Protein AF-A0A166ZTL9-F1 (afdb_monomer_lite)

Secondary structure (DSSP, 8-state):
-EEEEEEEEPP--TT--PEEEEEEEEEPPPTT-TT-S--EEEEE---TTT--HHHHHHHHHHHHHHHH-TTEEEEEEPPTTSTT-BSPEE-STT--S---GGGGS-PPPSS-SSHHHHHHHHHHHHHHH-EEPPPP-PPP---

InterPro domains:
  IPR029058 Alpha/Beta hydrolase fold [G3DSA:3.40.50.1820] (29-116)
  IPR029058 Alpha/Beta hydrolase fold [SSF53474] (35-119)

pLDDT: mean 75.17, std 20.0, range [30.03, 98.38]

Organism: Colletotrichum incanum (NCBI:txid1573173)

Foldseek 3Di:
DDKDWDWDADDDDPDDRDIKIKMKDKDAQDPDWPVDAADEEDEDDPDDQQDFQNVCCVPCVVVVCVVPPSSYIYMGIRPDLHDPMPQHWDLPVQPPDPPPPVVVDDDDDDDDDPPVVVVVVVVVSSVVRTDGDHDDPDDDDDD

Radius of gyration: 20.02 Å; chains: 1; bounding box: 48×39×52 Å

Sequence (143 aa):
MTLALLGVGAARAQNYLGRAAVPLIKLPAASSSPNGPYRGMILVNPGGPGASGIELARNNGTTVQAVAGSNYDIVGFDPRGVGLSEPRPNCSSGILLPRNEALSQRDAPRFVDKYYQQFIDSARSSASVAKFRPAPILKLGHI

Structure (mmCIF, N/CA/C/O backbone):
data_AF-A0A166ZTL9-F1
#
_entry.id   AF-A0A166ZTL9-F1
#
loop_
_atom_site.group_PDB
_atom_site.id
_atom_site.type_symbol
_atom_site.label_atom_id
_atom_site.label_alt_id
_atom_site.label_comp_id
_atom_site.label_asym_id
_atom_site.label_entity_id
_atom_site.label_seq_id
_atom_site.pdbx_PDB_ins_code
_atom_site.Cartn_x
_atom_site.Cartn_y
_atom_site.Cartn_z
_atom_site.occupancy
_atom_site.B_iso_or_equiv
_atom_site.auth_seq_id
_atom_site.auth_comp_id
_atom_site.auth_asym_id
_atom_site.auth_atom_id
_atom_site.pdbx_PDB_model_num
ATOM 1 N N . MET A 1 1 ? -6.114 -10.111 9.982 1.00 71.94 1 MET A N 1
ATOM 2 C CA . MET A 1 1 ? -5.926 -9.473 8.659 1.00 71.94 1 MET A CA 1
ATOM 3 C C . MET A 1 1 ? -6.727 -10.247 7.626 1.00 71.94 1 MET A C 1
ATOM 5 O O . MET A 1 1 ? -6.813 -11.458 7.765 1.00 71.94 1 MET A O 1
ATOM 9 N N . THR A 1 2 ? -7.267 -9.586 6.603 1.00 80.00 2 THR A N 1
ATOM 10 C CA . THR A 1 2 ? -7.980 -10.248 5.489 1.00 80.00 2 THR A CA 1
ATOM 11 C C . THR A 1 2 ? -7.413 -9.765 4.159 1.00 80.00 2 THR A C 1
ATOM 13 O O . THR A 1 2 ? -7.206 -8.564 4.014 1.00 80.00 2 THR A O 1
ATOM 16 N N . LEU A 1 3 ? -7.162 -10.670 3.209 1.00 73.69 3 LEU A N 1
ATOM 17 C CA . LEU A 1 3 ? -6.640 -10.380 1.866 1.00 73.69 3 LEU A CA 1
ATOM 18 C C . LEU A 1 3 ? -7.741 -10.596 0.814 1.00 73.69 3 LEU A C 1
ATOM 20 O O . LEU A 1 3 ? -8.492 -11.565 0.899 1.00 73.69 3 LEU A O 1
ATOM 24 N N . ALA A 1 4 ? -7.823 -9.720 -0.184 1.00 74.94 4 ALA A N 1
ATOM 25 C CA . ALA A 1 4 ? -8.738 -9.831 -1.319 1.00 74.94 4 ALA A CA 1
ATOM 26 C C . ALA A 1 4 ? -8.069 -9.348 -2.618 1.00 74.94 4 ALA A C 1
ATOM 28 O O . ALA A 1 4 ? -7.082 -8.617 -2.572 1.00 74.94 4 ALA A O 1
ATOM 29 N N . LEU A 1 5 ? -8.607 -9.735 -3.779 1.00 73.19 5 LEU A N 1
ATOM 30 C CA . LEU A 1 5 ? -8.179 -9.235 -5.092 1.00 73.19 5 LEU A CA 1
ATOM 31 C C . LEU A 1 5 ? -9.284 -8.409 -5.749 1.00 73.19 5 LEU A C 1
ATOM 33 O O . LEU A 1 5 ? -10.435 -8.837 -5.814 1.00 73.19 5 LEU A O 1
ATOM 37 N N . LEU A 1 6 ? -8.907 -7.254 -6.294 1.00 72.50 6 LEU A N 1
ATOM 38 C CA . LEU A 1 6 ? -9.772 -6.381 -7.073 1.00 72.50 6 LEU A CA 1
ATOM 39 C C . LEU A 1 6 ? -9.366 -6.417 -8.550 1.00 72.50 6 LEU A C 1
ATOM 41 O O . LEU A 1 6 ? -8.251 -6.047 -8.915 1.00 72.50 6 LEU A O 1
ATOM 45 N N . GLY A 1 7 ? -10.284 -6.847 -9.415 1.00 69.00 7 GLY A N 1
ATOM 46 C CA . GLY A 1 7 ? -10.097 -6.767 -10.861 1.00 69.00 7 GLY A CA 1
ATOM 47 C C . GLY A 1 7 ? -10.316 -5.341 -11.362 1.00 69.00 7 GLY A C 1
ATOM 48 O O . GLY A 1 7 ? -11.406 -4.795 -11.207 1.00 69.00 7 GLY A O 1
ATOM 49 N N . VAL A 1 8 ? -9.305 -4.752 -11.997 1.00 72.19 8 VAL A N 1
ATOM 50 C CA . VAL A 1 8 ? -9.357 -3.401 -12.574 1.00 72.19 8 VAL A CA 1
ATOM 51 C C . VAL A 1 8 ? -9.042 -3.483 -14.068 1.00 72.19 8 VAL A C 1
ATOM 53 O O . VAL A 1 8 ? -8.116 -4.180 -14.482 1.00 72.19 8 VAL A O 1
ATOM 56 N N . GLY A 1 9 ? -9.806 -2.784 -14.910 1.00 60.66 9 GLY A N 1
ATOM 57 C CA . GLY A 1 9 ? -9.494 -2.694 -16.339 1.00 60.66 9 GLY A CA 1
ATOM 58 C C . GLY A 1 9 ? -8.196 -1.914 -16.578 1.00 60.66 9 GLY A C 1
ATOM 59 O O . GLY A 1 9 ? -8.037 -0.816 -16.042 1.00 60.66 9 GLY A O 1
ATOM 60 N N . ALA A 1 10 ? -7.273 -2.447 -17.383 1.00 57.75 10 ALA A N 1
ATOM 61 C CA . ALA A 1 10 ? -6.189 -1.646 -17.952 1.00 57.75 10 ALA A CA 1
ATOM 62 C C . ALA A 1 10 ? -6.739 -0.894 -19.182 1.00 57.75 10 ALA A C 1
ATOM 64 O O . ALA A 1 10 ? -7.485 -1.461 -19.974 1.00 57.75 10 ALA A O 1
ATOM 65 N N . ALA A 1 11 ? -6.467 0.404 -19.318 1.00 56.09 11 ALA A N 1
ATOM 66 C CA . ALA A 1 11 ? -7.178 1.257 -20.274 1.00 56.09 11 ALA A CA 1
ATOM 67 C C . ALA A 1 11 ? -6.828 1.028 -21.769 1.00 56.09 11 ALA A C 1
ATOM 69 O O . ALA A 1 11 ? -5.812 0.447 -22.138 1.00 56.09 11 ALA A O 1
ATOM 70 N N . ARG A 1 12 ? -7.738 1.563 -22.595 1.00 42.81 12 ARG A N 1
ATOM 71 C CA . ARG A 1 12 ? -8.063 1.431 -24.031 1.00 42.81 12 ARG A CA 1
ATOM 72 C C . ARG A 1 12 ? -6.942 1.763 -25.040 1.00 42.81 12 ARG A C 1
ATOM 74 O O . ARG A 1 12 ? -7.082 2.700 -25.817 1.00 42.81 12 ARG A O 1
ATOM 81 N N . ALA A 1 13 ? -5.866 0.983 -25.090 1.00 42.66 13 ALA A N 1
ATOM 82 C CA . ALA A 1 13 ? -5.010 0.911 -26.279 1.00 42.66 13 ALA A CA 1
ATOM 83 C C . ALA A 1 13 ? -5.442 -0.297 -27.122 1.00 42.66 13 ALA A C 1
ATOM 85 O O . ALA A 1 13 ? -5.573 -1.410 -26.615 1.00 42.66 13 ALA A O 1
ATOM 86 N N . GLN A 1 14 ? -5.760 -0.038 -28.388 1.00 41.31 14 GLN A N 1
ATOM 87 C CA . GLN A 1 14 ? -6.365 -0.974 -29.333 1.00 41.31 14 GLN A CA 1
ATOM 88 C C . GLN A 1 14 ? -5.636 -2.337 -29.310 1.00 41.31 14 GLN A C 1
ATOM 90 O O . GLN A 1 14 ? -4.450 -2.414 -29.612 1.00 41.31 14 GLN A O 1
ATOM 95 N N . ASN A 1 15 ? -6.376 -3.397 -28.955 1.00 39.16 15 ASN A N 1
ATOM 96 C CA . ASN A 1 15 ? -6.028 -4.827 -29.070 1.00 39.16 15 ASN A CA 1
ATOM 97 C C . ASN A 1 15 ? -5.347 -5.565 -27.895 1.00 39.16 15 ASN A C 1
ATOM 99 O O . ASN A 1 15 ? -4.895 -6.689 -28.092 1.00 39.16 15 ASN A O 1
ATOM 103 N N . TYR A 1 16 ? -5.395 -5.060 -26.655 1.00 44.97 16 TYR A N 1
ATOM 104 C CA . TYR A 1 16 ? -5.114 -5.892 -25.468 1.00 44.97 16 TYR A CA 1
ATOM 105 C C . TYR A 1 16 ? -6.240 -5.778 -24.429 1.00 44.97 16 TYR A C 1
ATOM 107 O O . TYR A 1 16 ? -6.338 -4.786 -23.713 1.00 44.97 16 TYR A O 1
ATOM 115 N N . LEU A 1 17 ? -7.088 -6.807 -24.312 1.00 49.59 17 LEU A N 1
ATOM 116 C CA . LEU A 1 17 ? -8.100 -6.959 -23.249 1.00 49.59 17 LEU A CA 1
ATOM 117 C C . LEU A 1 17 ? -7.441 -7.276 -21.886 1.00 49.59 17 LEU A C 1
ATOM 119 O O . LEU A 1 17 ? -7.764 -8.270 -21.235 1.00 49.59 17 LEU A O 1
ATOM 123 N N . GLY A 1 18 ? -6.466 -6.472 -21.460 1.00 62.81 18 GLY A N 1
ATOM 124 C CA . GLY A 1 18 ? -5.721 -6.698 -20.225 1.00 62.81 18 GLY A CA 1
ATOM 125 C C . GLY A 1 18 ? -6.537 -6.303 -18.995 1.00 62.81 18 GLY A C 1
ATOM 126 O O . GLY A 1 18 ? -6.852 -5.130 -18.798 1.00 62.81 18 GLY A O 1
ATOM 127 N N . ARG A 1 19 ? -6.863 -7.266 -18.130 1.00 71.19 19 ARG A N 1
ATOM 128 C CA . ARG A 1 19 ? -7.275 -6.979 -16.748 1.00 71.19 19 ARG A CA 1
ATOM 129 C C . ARG A 1 19 ? -6.034 -6.963 -15.864 1.00 71.19 19 ARG A C 1
ATOM 131 O O . ARG A 1 19 ? -5.160 -7.811 -16.023 1.00 71.19 19 ARG A O 1
ATOM 138 N N . ALA A 1 20 ? -5.976 -6.015 -14.938 1.00 81.00 20 ALA A N 1
ATOM 139 C CA . ALA A 1 20 ? -5.033 -6.045 -13.833 1.00 81.00 20 ALA A CA 1
ATOM 140 C C . ALA A 1 20 ? -5.747 -6.575 -12.584 1.00 81.00 20 ALA A C 1
ATOM 142 O O . ALA A 1 20 ? -6.884 -6.188 -12.307 1.00 81.00 20 ALA A O 1
ATOM 143 N N . ALA A 1 21 ? -5.086 -7.447 -11.835 1.00 85.12 21 ALA A N 1
ATOM 144 C CA . ALA A 1 21 ? -5.527 -7.881 -10.521 1.00 85.12 21 ALA A CA 1
ATOM 145 C C . ALA A 1 21 ? -4.728 -7.107 -9.469 1.00 85.12 21 ALA A C 1
ATOM 147 O O . ALA A 1 21 ? -3.502 -7.199 -9.429 1.00 85.12 21 ALA A O 1
ATOM 148 N N . VAL A 1 22 ? -5.429 -6.320 -8.654 1.00 91.12 22 VAL A N 1
ATOM 149 C CA . VAL A 1 22 ? -4.862 -5.468 -7.605 1.00 91.12 22 VAL A CA 1
ATOM 150 C C . VAL A 1 22 ? -5.250 -6.049 -6.248 1.00 91.12 22 VAL A C 1
ATOM 152 O O . VAL A 1 22 ? -6.428 -5.998 -5.890 1.00 91.12 22 VAL A O 1
ATOM 155 N N . PRO A 1 23 ? -4.314 -6.636 -5.490 1.00 91.00 23 PRO A N 1
ATOM 156 C CA . PRO A 1 23 ? -4.613 -7.211 -4.197 1.00 91.00 23 PRO A CA 1
ATOM 157 C C . PRO A 1 23 ? -4.629 -6.131 -3.115 1.00 91.00 23 PRO A C 1
ATOM 159 O O . PRO A 1 23 ? -3.886 -5.147 -3.166 1.00 91.00 23 PRO A O 1
ATOM 162 N N . LEU A 1 24 ? -5.488 -6.340 -2.126 1.00 95.00 24 LEU A N 1
ATOM 163 C CA . LEU A 1 24 ? -5.695 -5.464 -0.984 1.00 95.00 24 LEU A CA 1
ATOM 164 C C . LEU A 1 24 ? -5.781 -6.274 0.305 1.00 95.00 24 LEU A C 1
ATOM 166 O O . LEU A 1 24 ? -6.427 -7.319 0.348 1.00 95.00 24 LEU A O 1
ATOM 170 N N . ILE A 1 25 ? -5.142 -5.779 1.358 1.00 96.38 25 ILE A N 1
ATOM 171 C CA . ILE A 1 25 ? -5.178 -6.343 2.703 1.00 96.38 25 ILE A CA 1
ATOM 172 C C . ILE A 1 25 ? -5.854 -5.360 3.655 1.00 96.38 25 ILE A C 1
ATOM 174 O O . ILE A 1 25 ? -5.668 -4.149 3.544 1.00 96.38 25 ILE A O 1
ATOM 178 N N . LYS A 1 26 ? -6.614 -5.884 4.615 1.00 97.19 26 LYS A N 1
ATOM 179 C CA . LYS A 1 26 ? -7.310 -5.112 5.643 1.00 97.19 26 LYS A CA 1
ATOM 180 C C . LYS A 1 26 ? -6.892 -5.551 7.042 1.00 97.19 26 LYS A C 1
ATOM 182 O O . LYS A 1 26 ? -7.032 -6.729 7.397 1.00 97.19 26 LYS A O 1
ATOM 187 N N . LEU A 1 27 ? -6.440 -4.597 7.848 1.00 97.31 27 LEU A N 1
ATOM 188 C CA . LEU A 1 27 ? -6.468 -4.683 9.305 1.00 97.31 27 LEU A CA 1
ATOM 189 C C . LEU A 1 27 ? -7.817 -4.114 9.769 1.00 97.31 27 LEU A C 1
ATOM 191 O O . LEU A 1 27 ? -8.076 -2.935 9.519 1.00 97.31 27 LEU A O 1
ATOM 195 N N . PRO A 1 28 ? -8.701 -4.928 10.372 1.00 97.69 28 PRO A N 1
ATOM 196 C CA . PRO A 1 28 ? -10.010 -4.447 10.770 1.00 97.69 28 PRO A CA 1
ATOM 197 C C . PRO A 1 28 ? -9.940 -3.423 11.909 1.00 97.69 28 PRO A C 1
ATOM 199 O O . PRO A 1 28 ? -9.052 -3.490 12.763 1.00 97.69 28 PRO A O 1
ATOM 202 N N . ALA A 1 29 ? -10.915 -2.517 11.949 1.00 97.31 29 ALA A N 1
ATOM 203 C CA . ALA A 1 29 ? -11.206 -1.732 13.142 1.00 97.31 29 ALA A CA 1
ATOM 204 C C . ALA A 1 29 ? -11.458 -2.648 14.355 1.00 97.31 29 ALA A C 1
ATOM 206 O O . ALA A 1 29 ? -12.016 -3.741 14.224 1.00 97.31 29 ALA A O 1
ATOM 207 N N . ALA A 1 30 ? -11.075 -2.189 15.543 1.00 94.69 30 ALA A N 1
ATOM 208 C CA . ALA A 1 30 ? -11.354 -2.885 16.789 1.00 94.69 30 ALA A CA 1
ATOM 209 C C . ALA A 1 30 ? -12.854 -2.818 17.115 1.00 94.69 30 ALA A C 1
ATOM 211 O O . ALA A 1 30 ? -13.436 -1.734 17.169 1.00 94.69 30 ALA A O 1
ATOM 212 N N . SER A 1 31 ? -13.466 -3.971 17.402 1.00 88.06 31 SER A N 1
ATOM 213 C CA . SER A 1 31 ? -14.894 -4.075 17.748 1.00 88.06 31 SER A CA 1
ATOM 214 C C . SER A 1 31 ? -15.283 -3.271 18.997 1.00 88.06 31 SER A C 1
ATOM 216 O O . SER A 1 31 ? -16.434 -2.877 19.139 1.00 88.06 31 SER A O 1
ATOM 218 N N . SER A 1 32 ? -14.325 -3.010 19.889 1.00 90.19 32 SER A N 1
ATOM 219 C CA . SER A 1 32 ? -14.484 -2.221 21.115 1.00 90.19 32 SER A CA 1
ATOM 220 C C . SER A 1 32 ? -13.455 -1.086 21.169 1.00 90.19 32 SER A C 1
ATOM 222 O O . SER A 1 32 ? -12.627 -1.016 22.078 1.00 90.19 32 SER A O 1
ATOM 224 N N . SER A 1 33 ? -13.439 -0.234 20.143 1.00 91.69 33 SER A N 1
ATOM 225 C CA . SER A 1 33 ? -12.484 0.872 20.056 1.00 91.69 33 SER A CA 1
ATOM 226 C C . SER A 1 33 ? -12.760 1.964 21.107 1.00 91.69 33 SER A C 1
ATOM 228 O O . SER A 1 33 ? -13.885 2.466 21.180 1.00 91.69 33 SER A O 1
ATOM 230 N N . PRO A 1 34 ? -11.743 2.436 21.857 1.00 93.50 34 PRO A N 1
ATOM 231 C CA . PRO A 1 34 ? -11.876 3.613 22.721 1.00 93.50 34 PRO A CA 1
ATOM 232 C C . PRO A 1 34 ? -12.071 4.916 21.927 1.00 93.50 34 PRO A C 1
ATOM 234 O O . PRO A 1 34 ? -12.418 5.944 22.500 1.00 93.50 34 PRO A O 1
ATOM 237 N N . ASN A 1 35 ? -11.860 4.892 20.607 1.00 95.00 35 ASN A N 1
ATOM 238 C CA . ASN A 1 35 ? -12.034 6.045 19.726 1.00 95.00 35 ASN A CA 1
ATOM 239 C C . ASN A 1 35 ? -13.490 6.220 19.243 1.00 95.00 35 ASN A C 1
ATOM 241 O O . ASN A 1 35 ? -13.753 7.105 18.424 1.00 95.00 35 ASN A O 1
ATOM 245 N N . GLY A 1 36 ? -14.425 5.396 19.733 1.00 95.12 36 GLY A N 1
ATOM 246 C CA . GLY A 1 36 ? -15.848 5.443 19.396 1.00 95.12 36 GLY A CA 1
ATOM 247 C C . GLY A 1 36 ? -16.268 4.398 18.351 1.00 95.12 36 GLY A C 1
ATOM 248 O O . GLY A 1 36 ? -15.522 3.454 18.085 1.00 95.12 36 GLY A O 1
ATOM 249 N N . PRO A 1 37 ? -17.464 4.542 17.749 1.00 96.75 37 PRO A N 1
ATOM 250 C CA . PRO A 1 37 ? -17.974 3.594 16.759 1.00 96.75 37 PRO A CA 1
ATOM 251 C C . PRO A 1 37 ? -17.105 3.575 15.497 1.00 96.75 37 PRO A C 1
ATOM 253 O O . PRO A 1 37 ? -16.298 4.479 15.285 1.00 96.75 37 PRO A O 1
ATOM 256 N N . TYR A 1 38 ? -17.293 2.559 14.650 1.00 97.38 38 TYR A N 1
ATOM 257 C CA . TYR A 1 38 ? -16.608 2.431 13.360 1.00 97.38 38 TYR A CA 1
ATOM 258 C C . TYR A 1 38 ? -16.759 3.691 12.496 1.00 97.38 38 TYR A C 1
ATOM 260 O O . TYR A 1 38 ? -17.864 4.212 12.341 1.00 97.38 38 TYR A O 1
ATOM 268 N N . ARG A 1 39 ? -15.649 4.159 11.910 1.00 96.69 39 ARG A N 1
ATOM 269 C CA . ARG A 1 39 ? -15.591 5.413 11.133 1.00 96.69 39 ARG A CA 1
ATOM 270 C C . ARG A 1 39 ? -15.236 5.236 9.660 1.00 96.69 39 ARG A C 1
ATOM 272 O O . ARG A 1 39 ? -15.135 6.229 8.944 1.00 96.69 39 ARG A O 1
ATOM 279 N N . GLY A 1 40 ? -15.075 4.001 9.193 1.00 96.56 40 GLY A N 1
ATOM 280 C CA . GLY A 1 40 ? -14.756 3.705 7.797 1.00 96.56 40 GLY A CA 1
ATOM 281 C C . GLY A 1 40 ? -13.340 3.172 7.602 1.00 96.56 40 GLY A C 1
ATOM 282 O O . GLY A 1 40 ? -12.719 2.633 8.519 1.00 96.56 40 GLY A O 1
ATOM 283 N N . MET A 1 41 ? -12.839 3.317 6.378 1.00 97.94 41 MET A N 1
ATOM 284 C CA . MET A 1 41 ? -11.546 2.787 5.951 1.00 97.94 41 MET A CA 1
ATOM 285 C C . MET A 1 41 ? -10.545 3.897 5.639 1.00 97.94 41 MET A C 1
ATOM 287 O O . MET A 1 41 ? -10.895 4.915 5.044 1.00 97.94 41 MET A O 1
ATOM 291 N N . ILE A 1 42 ? -9.286 3.658 5.990 1.00 97.56 42 ILE A N 1
ATOM 292 C CA . ILE A 1 42 ? -8.140 4.474 5.599 1.00 97.56 42 ILE A CA 1
ATOM 293 C C . ILE A 1 42 ? -7.304 3.653 4.626 1.00 97.56 42 ILE A C 1
ATOM 295 O O . ILE A 1 42 ? -6.769 2.600 4.976 1.00 97.56 42 ILE A O 1
ATOM 299 N N . LEU A 1 43 ? -7.200 4.151 3.396 1.00 96.81 43 LEU A N 1
ATOM 300 C CA . LEU A 1 43 ? -6.357 3.565 2.365 1.00 96.81 43 LEU A CA 1
ATOM 301 C C . LEU A 1 43 ? -4.928 4.095 2.515 1.00 96.81 43 LEU A C 1
ATOM 303 O O . LEU A 1 43 ? -4.711 5.306 2.463 1.00 96.81 43 LEU A O 1
ATOM 307 N N . VAL A 1 44 ? -3.958 3.198 2.680 1.00 95.50 44 VAL A N 1
ATOM 308 C CA . VAL A 1 44 ? -2.543 3.552 2.839 1.00 95.50 44 VAL A CA 1
ATOM 309 C C . VAL A 1 44 ? -1.725 3.161 1.614 1.00 95.50 44 VAL A C 1
ATOM 311 O O . VAL A 1 44 ? -1.940 2.116 0.999 1.00 95.50 44 VAL A O 1
ATOM 314 N N . ASN A 1 45 ? -0.756 4.010 1.275 1.00 94.69 45 ASN A N 1
ATOM 315 C CA . ASN A 1 45 ? 0.218 3.775 0.218 1.00 94.69 45 ASN A CA 1
ATOM 316 C C . ASN A 1 45 ? 1.606 4.228 0.718 1.00 94.69 45 ASN A C 1
ATOM 318 O O . ASN A 1 45 ? 1.745 5.405 1.050 1.00 94.69 45 ASN A O 1
ATOM 322 N N . PRO A 1 46 ? 2.622 3.346 0.780 1.00 90.06 46 PRO A N 1
ATOM 323 C CA . PRO A 1 46 ? 3.941 3.644 1.366 1.00 90.06 46 PRO A CA 1
ATOM 324 C C . PRO A 1 46 ? 4.766 4.691 0.612 1.00 90.06 46 PRO A C 1
ATOM 326 O O . PRO A 1 46 ? 5.792 5.134 1.120 1.00 90.06 46 PRO A O 1
ATOM 329 N N . GLY A 1 47 ? 4.344 5.085 -0.593 1.00 86.62 47 GLY A N 1
ATOM 330 C CA . GLY A 1 47 ? 5.114 5.969 -1.466 1.00 86.62 47 GLY A CA 1
ATOM 331 C C . GLY A 1 47 ? 6.066 5.189 -2.378 1.00 86.62 47 GLY A C 1
ATOM 332 O O . GLY A 1 47 ? 5.738 4.095 -2.839 1.00 86.62 47 GLY A O 1
ATOM 333 N N . GLY A 1 48 ? 7.226 5.770 -2.696 1.00 87.00 48 GLY A N 1
ATOM 334 C CA . GLY A 1 48 ? 8.109 5.259 -3.748 1.00 87.00 48 GLY A CA 1
ATOM 335 C C . GLY A 1 48 ? 7.689 5.748 -5.136 1.00 87.00 48 GLY A C 1
ATOM 336 O O . GLY A 1 48 ? 7.239 6.881 -5.287 1.00 87.00 48 GLY A O 1
ATOM 337 N N . PRO A 1 49 ? 7.915 4.952 -6.181 1.00 84.38 49 PRO A N 1
ATOM 338 C CA . PRO A 1 49 ? 6.966 3.897 -6.553 1.00 84.38 49 PRO A CA 1
ATOM 339 C C . PRO A 1 49 ? 7.578 2.490 -6.461 1.00 84.38 49 PRO A C 1
ATOM 341 O O . PRO A 1 49 ? 8.793 2.334 -6.419 1.00 84.38 49 PRO A O 1
ATOM 344 N N . GLY A 1 50 ? 6.737 1.452 -6.447 1.00 86.62 50 GLY A N 1
ATOM 345 C CA . GLY A 1 50 ? 7.189 0.052 -6.399 1.00 86.62 50 GLY A CA 1
ATOM 346 C C . GLY A 1 50 ? 7.214 -0.587 -5.007 1.00 86.62 50 GLY A C 1
ATOM 347 O O . GLY A 1 50 ? 7.504 -1.776 -4.900 1.00 86.62 50 GLY A O 1
ATOM 348 N N . ALA A 1 51 ? 6.871 0.162 -3.957 1.00 93.00 51 ALA A N 1
ATOM 349 C CA . ALA A 1 51 ? 6.699 -0.375 -2.610 1.00 93.00 51 ALA A CA 1
ATOM 350 C C . ALA A 1 51 ? 5.310 -1.017 -2.428 1.00 93.00 51 ALA A C 1
ATOM 352 O O . ALA A 1 51 ? 4.307 -0.511 -2.936 1.00 93.00 51 ALA A O 1
ATOM 353 N N . SER A 1 52 ? 5.254 -2.136 -1.701 1.00 95.06 52 SER A N 1
ATOM 354 C CA . SER A 1 52 ? 4.019 -2.888 -1.448 1.00 95.06 52 SER A CA 1
ATOM 355 C C . SER A 1 52 ? 3.170 -2.219 -0.366 1.00 95.06 52 SER A C 1
ATOM 357 O O . SER A 1 52 ? 3.598 -2.080 0.782 1.00 95.06 52 SER A O 1
ATOM 359 N N . GLY A 1 53 ? 1.936 -1.838 -0.706 1.00 95.75 53 GLY A N 1
ATOM 360 C CA . GLY A 1 53 ? 0.979 -1.359 0.291 1.00 95.75 53 GLY A CA 1
ATOM 361 C C . GLY A 1 53 ? 0.419 -2.490 1.150 1.00 95.75 53 GLY A C 1
ATOM 362 O O . GLY A 1 53 ? 0.060 -2.241 2.301 1.00 95.75 53 GLY A O 1
ATOM 363 N N . ILE A 1 54 ? 0.414 -3.733 0.65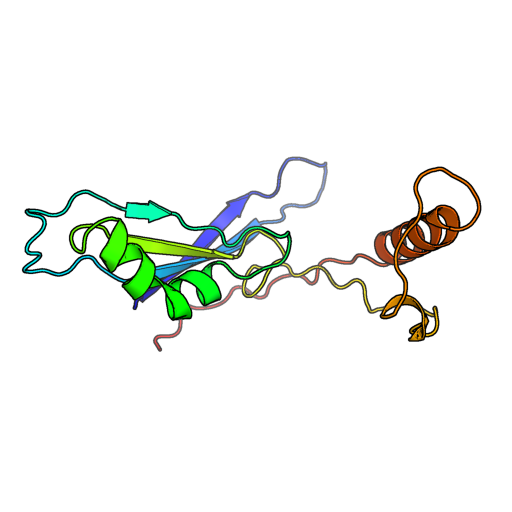1 1.00 95.94 54 ILE A N 1
ATOM 364 C CA . ILE A 1 54 ? 0.113 -4.908 1.480 1.00 95.94 54 ILE A CA 1
ATOM 365 C C . ILE A 1 54 ? 1.129 -5.039 2.611 1.00 95.94 54 ILE A C 1
ATOM 367 O O . ILE A 1 54 ? 0.743 -5.217 3.767 1.00 95.94 54 ILE A O 1
ATOM 371 N N . GLU A 1 55 ? 2.417 -4.922 2.296 1.00 96.00 55 GLU A N 1
ATOM 372 C CA . GLU A 1 55 ? 3.476 -5.021 3.294 1.00 96.00 55 GLU A CA 1
ATOM 373 C C . GLU A 1 55 ? 3.428 -3.864 4.298 1.00 96.00 55 GLU A C 1
ATOM 375 O O . GLU A 1 55 ? 3.537 -4.108 5.501 1.00 96.00 55 GLU A O 1
ATOM 380 N N . LEU A 1 56 ? 3.147 -2.636 3.839 1.00 96.19 56 LEU A N 1
ATOM 381 C CA . LEU A 1 56 ? 2.924 -1.496 4.734 1.00 96.19 56 LEU A CA 1
ATOM 382 C C . LEU A 1 56 ? 1.781 -1.767 5.720 1.00 96.19 56 LEU A C 1
ATOM 384 O O . LEU A 1 56 ? 1.954 -1.616 6.927 1.00 96.19 56 LEU A O 1
ATOM 388 N N . ALA A 1 57 ? 0.605 -2.167 5.232 1.00 95.94 57 ALA A N 1
ATOM 389 C CA . ALA A 1 57 ? -0.535 -2.419 6.110 1.00 95.94 57 ALA A CA 1
ATOM 390 C C . ALA A 1 57 ? -0.288 -3.613 7.044 1.00 95.94 57 ALA A C 1
ATOM 392 O O . ALA A 1 57 ? -0.733 -3.589 8.192 1.00 95.94 57 ALA A O 1
ATOM 393 N N . ARG A 1 58 ? 0.458 -4.631 6.591 1.00 96.00 58 ARG A N 1
ATOM 394 C CA . ARG A 1 58 ? 0.829 -5.780 7.424 1.00 96.00 58 ARG A CA 1
ATOM 395 C C . ARG A 1 58 ? 1.765 -5.389 8.565 1.00 96.00 58 ARG A C 1
ATOM 397 O O . ARG A 1 58 ? 1.527 -5.793 9.699 1.00 96.00 58 ARG A O 1
ATOM 404 N N . ASN A 1 59 ? 2.808 -4.625 8.260 1.00 96.31 59 ASN A N 1
ATOM 405 C CA . ASN A 1 59 ? 3.891 -4.349 9.200 1.00 96.31 59 ASN A CA 1
ATOM 406 C C . ASN A 1 59 ? 3.616 -3.106 10.066 1.00 96.31 59 ASN A C 1
ATOM 408 O O . ASN A 1 59 ? 4.071 -3.043 11.204 1.00 96.31 59 ASN A O 1
ATOM 412 N N . ASN A 1 60 ? 2.862 -2.128 9.553 1.00 97.06 60 ASN A N 1
ATOM 413 C CA . ASN A 1 60 ? 2.642 -0.832 10.205 1.00 97.06 60 ASN A CA 1
ATOM 414 C C . ASN A 1 60 ? 1.163 -0.503 10.452 1.00 97.06 60 ASN A C 1
ATOM 416 O O . ASN A 1 60 ? 0.869 0.560 10.995 1.00 97.06 60 ASN A O 1
ATOM 420 N N . GLY A 1 61 ? 0.219 -1.381 10.094 1.00 96.56 61 GLY A N 1
ATOM 421 C CA . GLY A 1 61 ? -1.214 -1.106 10.240 1.00 96.56 61 GLY A CA 1
ATOM 422 C C . GLY A 1 61 ? -1.630 -0.748 11.671 1.00 96.56 61 GLY A C 1
ATOM 423 O O . GLY A 1 61 ? -2.416 0.176 11.865 1.00 96.56 61 GLY A O 1
ATOM 424 N N . THR A 1 62 ? -1.057 -1.409 12.680 1.00 96.75 62 THR A N 1
ATOM 425 C CA . THR A 1 62 ? -1.322 -1.104 14.097 1.00 96.75 62 THR A CA 1
ATOM 426 C C . THR A 1 62 ? -0.754 0.253 14.510 1.00 96.75 62 THR A C 1
ATOM 428 O O . THR A 1 62 ? -1.414 0.996 15.231 1.00 96.75 62 THR A O 1
ATOM 431 N N . THR A 1 63 ? 0.425 0.630 14.004 1.00 97.25 63 THR A N 1
ATOM 432 C CA . THR A 1 63 ? 0.994 1.975 14.189 1.00 97.25 63 THR A CA 1
ATOM 433 C C . THR A 1 63 ? 0.105 3.042 13.554 1.00 97.25 63 THR A C 1
ATOM 435 O O . THR A 1 63 ? -0.140 4.079 14.165 1.00 97.25 63 THR A O 1
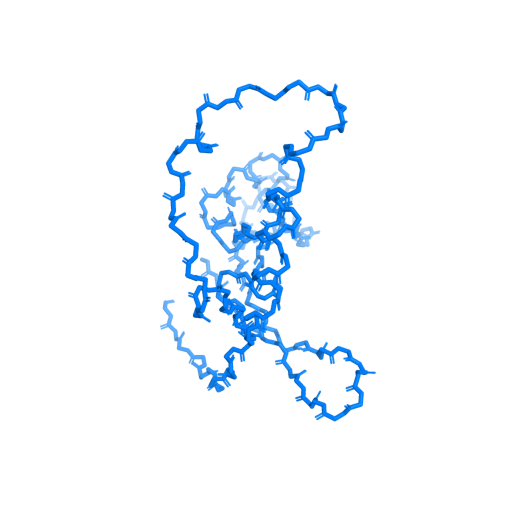ATOM 438 N N . VAL A 1 64 ? -0.436 2.780 12.359 1.00 96.19 64 VAL A N 1
ATOM 439 C CA . VAL A 1 64 ? -1.390 3.687 11.705 1.00 96.19 64 VAL A CA 1
ATOM 440 C C . VAL A 1 64 ? -2.676 3.814 12.532 1.00 96.19 64 VAL A C 1
ATOM 442 O O . VAL A 1 64 ? -3.122 4.935 12.765 1.00 96.19 64 VAL A O 1
ATOM 445 N N . GLN A 1 65 ? -3.242 2.712 13.047 1.00 96.06 65 GLN A N 1
ATOM 446 C CA . GLN A 1 65 ? -4.411 2.762 13.944 1.00 96.06 65 GLN A CA 1
ATOM 447 C C . GLN A 1 65 ? -4.132 3.510 15.250 1.00 96.06 65 GLN A C 1
ATOM 449 O O . GLN A 1 65 ? -5.023 4.193 15.749 1.00 96.06 65 GLN A O 1
ATOM 454 N N . ALA A 1 66 ? -2.921 3.415 15.802 1.00 96.00 66 ALA A N 1
ATOM 455 C CA . ALA A 1 66 ? -2.565 4.127 17.028 1.00 96.00 66 ALA A CA 1
ATOM 456 C C . ALA A 1 66 ? -2.637 5.655 16.858 1.00 96.00 66 ALA A C 1
ATOM 458 O O . ALA A 1 66 ? -2.976 6.358 17.806 1.00 96.00 66 ALA A O 1
ATOM 459 N N . VAL A 1 67 ? -2.361 6.163 15.651 1.00 96.19 67 VAL A N 1
ATOM 460 C CA . VAL A 1 67 ? -2.429 7.599 15.335 1.00 96.19 67 VAL A CA 1
ATOM 461 C C . VAL A 1 67 ? -3.818 8.007 14.840 1.00 96.19 67 VAL A C 1
ATOM 463 O O . VAL A 1 67 ? -4.365 9.012 15.284 1.00 96.19 67 VAL A O 1
ATOM 466 N N . ALA A 1 68 ? -4.397 7.245 13.910 1.00 95.38 68 ALA A N 1
ATOM 467 C CA . ALA A 1 68 ? -5.654 7.606 13.255 1.00 95.38 68 ALA A CA 1
ATOM 468 C C . ALA A 1 68 ? -6.904 7.251 14.078 1.00 95.38 68 ALA A C 1
ATOM 470 O O . ALA A 1 68 ? -7.960 7.858 13.896 1.00 95.38 68 ALA A O 1
ATOM 471 N N . GLY A 1 69 ? -6.788 6.273 14.975 1.0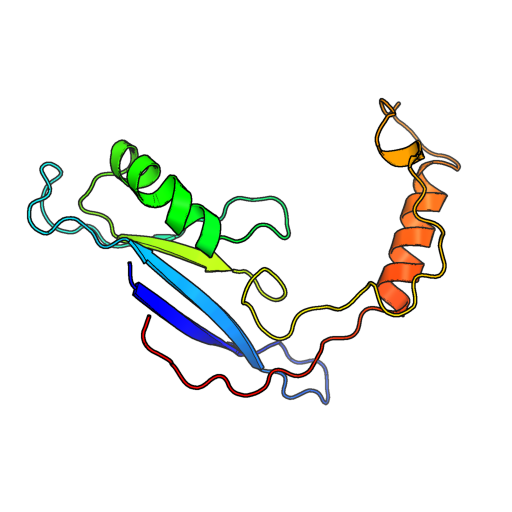0 97.06 69 GLY A N 1
ATOM 472 C CA . GLY A 1 69 ? -7.885 5.690 15.734 1.00 97.06 69 GLY A CA 1
ATOM 473 C C . GLY A 1 69 ? -8.106 4.220 15.379 1.00 97.06 69 GLY A C 1
ATOM 474 O O . GLY A 1 69 ? -8.136 3.823 14.213 1.00 97.06 69 GLY A O 1
ATOM 475 N N . SER A 1 70 ? -8.321 3.402 16.407 1.00 97.12 70 SER A N 1
ATOM 476 C CA . SER A 1 70 ? -8.599 1.966 16.264 1.00 97.12 70 SER A CA 1
ATOM 477 C C . SER A 1 70 ? -10.009 1.663 15.736 1.00 97.12 70 SER A C 1
ATOM 479 O O . SER A 1 70 ? -10.333 0.507 15.492 1.00 97.12 70 SER A O 1
ATOM 481 N N . ASN A 1 71 ? -10.845 2.682 15.520 1.00 97.75 71 ASN A N 1
ATOM 482 C CA . ASN A 1 71 ? -12.165 2.574 14.897 1.00 97.75 71 ASN A CA 1
ATOM 483 C C . ASN A 1 71 ? -12.158 2.738 13.366 1.00 97.75 71 ASN A C 1
ATOM 485 O O . ASN A 1 71 ? -13.227 2.817 12.755 1.00 97.75 71 ASN A O 1
ATOM 489 N N . TYR A 1 72 ? -10.977 2.753 12.747 1.00 98.12 72 TYR A N 1
ATOM 490 C CA . TYR A 1 72 ? -10.806 2.684 11.299 1.00 98.12 72 TYR A CA 1
ATOM 491 C C . TYR A 1 72 ? -10.268 1.321 10.861 1.00 98.12 72 TYR A C 1
ATOM 493 O O . TYR A 1 72 ? -9.376 0.750 11.495 1.00 98.12 72 TYR A O 1
ATOM 501 N N . ASP A 1 73 ? -10.769 0.827 9.729 1.00 98.38 73 ASP A N 1
ATOM 502 C CA . ASP A 1 73 ? -10.074 -0.210 8.970 1.00 98.38 73 ASP A CA 1
ATOM 503 C C . ASP A 1 73 ? -8.821 0.400 8.328 1.00 98.38 73 ASP A C 1
ATOM 505 O O . ASP A 1 73 ? -8.914 1.445 7.681 1.00 98.38 73 ASP A O 1
ATOM 509 N N . ILE A 1 74 ? -7.669 -0.263 8.430 1.00 98.06 74 ILE A N 1
ATOM 510 C CA . ILE A 1 74 ? -6.475 0.121 7.662 1.00 98.06 74 ILE A CA 1
ATOM 511 C C . ILE A 1 74 ? -6.352 -0.807 6.466 1.00 98.06 74 ILE A C 1
ATOM 513 O O . ILE A 1 74 ? -6.217 -2.024 6.625 1.00 98.06 74 ILE A O 1
ATOM 517 N N . VAL A 1 75 ? -6.412 -0.230 5.269 1.00 98.06 75 VAL A N 1
ATOM 518 C CA . VAL A 1 75 ? -6.409 -0.964 4.005 1.00 98.06 75 VAL A CA 1
ATOM 519 C C . VAL A 1 75 ? -5.148 -0.621 3.227 1.00 98.06 75 VAL A C 1
ATOM 521 O O . VAL A 1 75 ? -4.929 0.532 2.869 1.00 98.06 75 VAL A O 1
ATOM 524 N N . GLY A 1 76 ? -4.322 -1.623 2.951 1.00 96.75 76 GLY A N 1
ATOM 525 C CA . GLY A 1 76 ? -3.164 -1.504 2.069 1.00 96.75 76 GLY A CA 1
ATOM 526 C C . GLY A 1 76 ? -3.414 -2.233 0.759 1.00 96.75 76 GLY A C 1
ATOM 527 O O . GLY A 1 76 ? -4.086 -3.260 0.750 1.00 96.75 76 GLY A O 1
ATOM 528 N N . PHE A 1 77 ? -2.876 -1.732 -0.346 1.00 96.12 77 PHE A N 1
ATOM 529 C CA . PHE A 1 77 ? -2.990 -2.379 -1.652 1.00 96.12 77 PHE A CA 1
ATOM 530 C C . PHE A 1 77 ? -1.671 -2.293 -2.406 1.00 96.12 77 PHE A C 1
ATOM 532 O O . PHE A 1 77 ? -0.912 -1.343 -2.225 1.00 96.12 77 PHE A O 1
ATOM 539 N N . ASP A 1 78 ? -1.405 -3.261 -3.273 1.00 94.62 78 ASP A N 1
ATOM 540 C CA . ASP A 1 78 ? -0.248 -3.184 -4.158 1.00 94.62 78 ASP A CA 1
ATOM 541 C C . ASP A 1 78 ? -0.662 -2.511 -5.467 1.00 94.62 78 ASP A C 1
ATOM 543 O O . ASP A 1 78 ? -1.486 -3.075 -6.185 1.00 94.62 78 ASP A O 1
ATOM 547 N N . PRO A 1 79 ? -0.126 -1.330 -5.831 1.00 91.44 79 PRO A N 1
ATOM 548 C CA . PRO A 1 79 ? -0.435 -0.715 -7.119 1.00 91.44 79 PRO A CA 1
ATOM 549 C C . PRO A 1 79 ? -0.122 -1.655 -8.296 1.00 91.44 79 PRO A C 1
ATOM 551 O O . PRO A 1 79 ? 0.652 -2.604 -8.175 1.00 91.44 79 PRO A O 1
ATOM 554 N N . ARG A 1 80 ? -0.701 -1.391 -9.473 1.00 89.50 80 ARG A N 1
ATOM 555 C CA . ARG A 1 80 ? -0.481 -2.221 -10.673 1.00 89.50 80 ARG A CA 1
ATOM 556 C C . ARG A 1 80 ? 1.016 -2.472 -10.930 1.00 89.50 80 ARG A C 1
ATOM 558 O O . ARG A 1 80 ? 1.809 -1.534 -10.932 1.00 89.50 80 ARG A O 1
ATOM 565 N N . GLY A 1 81 ? 1.389 -3.730 -11.164 1.00 86.62 81 GLY A N 1
ATOM 566 C CA . GLY A 1 81 ? 2.779 -4.132 -11.410 1.00 86.62 81 GLY A CA 1
ATOM 567 C C . GLY A 1 81 ? 3.695 -4.157 -10.178 1.00 86.62 81 GLY A C 1
ATOM 568 O O . GLY A 1 81 ? 4.887 -4.429 -10.322 1.00 86.62 81 GLY A O 1
ATOM 569 N N . VAL A 1 82 ? 3.165 -3.904 -8.980 1.00 90.44 82 VAL A N 1
ATOM 570 C CA . VAL A 1 82 ? 3.906 -3.909 -7.710 1.00 90.44 82 VAL A CA 1
ATOM 571 C C . VAL A 1 82 ? 3.525 -5.132 -6.879 1.00 90.44 82 VAL A C 1
ATOM 573 O O . VAL A 1 82 ? 2.383 -5.564 -6.920 1.00 90.44 82 VAL A O 1
ATOM 576 N N . GLY A 1 83 ? 4.468 -5.685 -6.110 1.00 89.50 83 GLY A N 1
ATOM 577 C CA . GLY A 1 83 ? 4.172 -6.738 -5.131 1.00 89.50 83 GLY A CA 1
ATOM 578 C C . GLY A 1 83 ? 3.378 -7.911 -5.715 1.00 89.50 83 GLY A C 1
ATOM 579 O O . GLY A 1 83 ? 3.822 -8.552 -6.667 1.00 89.50 83 GLY A O 1
ATOM 580 N N . LEU A 1 84 ? 2.212 -8.191 -5.145 1.00 88.44 84 LEU A N 1
ATOM 581 C CA . LEU A 1 84 ? 1.319 -9.272 -5.562 1.00 88.44 84 LEU A CA 1
ATOM 582 C C . LEU A 1 84 ? 0.364 -8.880 -6.709 1.00 88.44 84 LEU A C 1
ATOM 584 O O . LEU A 1 84 ? -0.433 -9.713 -7.134 1.00 88.44 84 LEU A O 1
ATOM 588 N N . SER A 1 85 ? 0.414 -7.639 -7.212 1.00 89.00 85 SER A N 1
ATOM 589 C CA . SER A 1 85 ? -0.385 -7.229 -8.372 1.00 89.00 85 SER A CA 1
ATOM 590 C C . SER A 1 85 ? 0.039 -7.945 -9.642 1.00 89.00 85 SER A C 1
ATOM 592 O O . SER A 1 85 ? 1.225 -8.061 -9.955 1.00 89.00 85 SER A O 1
ATOM 594 N N . GLU A 1 86 ? -0.951 -8.309 -10.445 1.00 86.25 86 GLU A N 1
ATOM 595 C CA . GLU A 1 86 ? -0.753 -8.941 -11.739 1.00 86.25 86 GLU A CA 1
ATOM 596 C C . GLU A 1 86 ? -1.382 -8.113 -12.872 1.00 86.25 86 GLU A C 1
ATOM 598 O O . GLU A 1 86 ? -2.423 -7.486 -12.672 1.00 86.25 86 GLU A O 1
ATOM 603 N N . PRO A 1 87 ? -0.783 -8.093 -14.077 1.00 82.62 87 PRO A N 1
ATOM 604 C CA . PRO A 1 87 ? 0.500 -8.702 -14.429 1.00 82.62 87 PRO A CA 1
ATOM 605 C C . PRO A 1 87 ? 1.705 -7.934 -13.852 1.00 82.62 87 PRO A C 1
ATOM 607 O O . PRO A 1 87 ? 1.677 -6.706 -13.736 1.00 82.62 87 PRO A O 1
ATOM 610 N N . ARG A 1 88 ? 2.798 -8.647 -13.544 1.00 79.62 88 ARG A N 1
ATOM 611 C CA . ARG A 1 88 ? 4.062 -8.022 -13.114 1.00 79.62 88 ARG A CA 1
ATOM 612 C C . ARG A 1 88 ? 4.936 -7.656 -14.321 1.00 79.62 88 ARG A C 1
ATOM 614 O O . ARG A 1 88 ? 5.100 -8.496 -15.215 1.00 79.62 88 ARG A O 1
ATOM 621 N N . PRO A 1 89 ? 5.517 -6.442 -14.361 1.00 75.62 89 PRO A N 1
ATOM 622 C CA . PRO A 1 89 ? 6.515 -6.097 -15.358 1.00 75.62 89 PRO A CA 1
ATOM 623 C C . PRO A 1 89 ? 7.795 -6.887 -15.080 1.00 75.62 89 PRO A C 1
ATOM 625 O O . PRO A 1 89 ? 8.278 -6.951 -13.949 1.00 75.62 89 PRO A O 1
ATOM 628 N N . ASN A 1 90 ? 8.349 -7.495 -16.121 1.00 73.00 90 ASN A N 1
ATOM 629 C CA . ASN A 1 90 ? 9.662 -8.114 -16.083 1.00 73.00 90 ASN A CA 1
ATOM 630 C C . ASN A 1 90 ? 10.599 -7.292 -16.966 1.00 73.00 90 ASN A C 1
ATOM 632 O O . ASN A 1 90 ? 10.515 -7.358 -18.191 1.00 73.00 90 ASN A O 1
ATOM 636 N N . CYS A 1 91 ? 11.471 -6.519 -16.320 1.00 70.25 91 CYS A N 1
ATOM 637 C CA . CYS A 1 91 ? 12.480 -5.701 -16.990 1.00 70.25 91 CYS A CA 1
ATOM 638 C C . CYS A 1 91 ? 13.878 -6.340 -16.944 1.00 70.25 91 CYS A C 1
ATOM 640 O O . CYS A 1 91 ? 14.808 -5.794 -17.517 1.00 70.25 91 CYS A O 1
ATOM 642 N N . SER A 1 92 ? 14.064 -7.476 -16.260 1.00 65.62 92 SER A N 1
ATOM 643 C CA . SER A 1 92 ? 15.379 -8.128 -16.128 1.00 65.62 92 SER A CA 1
ATOM 644 C C . SER A 1 92 ? 15.693 -9.085 -17.276 1.00 65.62 92 SER A C 1
ATOM 646 O O . SER A 1 92 ? 16.849 -9.433 -17.505 1.00 65.62 92 SER A O 1
ATOM 648 N N . SER A 1 93 ? 14.678 -9.509 -18.027 1.00 58.47 93 SER A N 1
ATOM 649 C CA . SER A 1 93 ? 14.848 -10.407 -19.170 1.00 58.47 93 SER A CA 1
ATOM 650 C C . SER A 1 93 ? 15.357 -9.634 -20.387 1.00 58.47 93 SER A C 1
ATOM 652 O O . SER A 1 93 ? 14.564 -9.190 -21.208 1.00 58.47 93 SER A O 1
ATOM 654 N N . GLY A 1 94 ? 16.678 -9.465 -20.491 1.00 53.12 94 GLY A N 1
ATOM 655 C CA . GLY A 1 94 ? 17.335 -8.829 -21.642 1.00 53.12 94 GLY A CA 1
ATOM 656 C C . GLY A 1 94 ? 18.188 -7.599 -21.321 1.00 53.12 94 GLY A C 1
ATOM 657 O O . GLY A 1 94 ? 18.785 -7.037 -22.236 1.00 53.12 94 GLY A O 1
ATOM 658 N N . ILE A 1 95 ? 18.307 -7.192 -20.051 1.00 53.56 95 ILE A N 1
ATOM 659 C CA . ILE A 1 95 ? 19.338 -6.225 -19.645 1.00 53.56 95 ILE A CA 1
ATOM 660 C C . ILE A 1 95 ? 20.690 -6.955 -19.654 1.00 53.56 95 ILE A C 1
ATOM 662 O O . ILE A 1 95 ? 21.011 -7.696 -18.731 1.00 53.56 95 ILE A O 1
ATOM 666 N N . LEU A 1 96 ? 21.475 -6.753 -20.717 1.00 53.91 96 LEU A N 1
ATOM 667 C CA . LEU A 1 96 ? 22.874 -7.200 -20.830 1.00 53.91 96 LEU A CA 1
ATOM 668 C C . LEU A 1 96 ? 23.870 -6.182 -20.248 1.00 53.91 96 LEU A C 1
ATOM 670 O O . LEU A 1 96 ? 25.072 -6.287 -20.479 1.00 53.91 96 LEU A O 1
ATOM 674 N N . LEU A 1 97 ? 23.391 -5.168 -19.522 1.00 52.31 97 LEU A N 1
ATOM 675 C CA . LEU A 1 97 ? 24.278 -4.210 -18.874 1.00 52.31 97 LEU A CA 1
ATOM 676 C C . LEU A 1 97 ? 24.829 -4.842 -17.587 1.00 52.31 97 LEU A C 1
ATOM 678 O O . LEU A 1 97 ? 24.031 -5.279 -16.752 1.00 52.31 97 LEU A O 1
ATOM 682 N N . PRO A 1 98 ? 26.162 -4.907 -17.399 1.00 50.19 98 PRO A N 1
ATOM 683 C CA . PRO A 1 98 ? 26.731 -5.357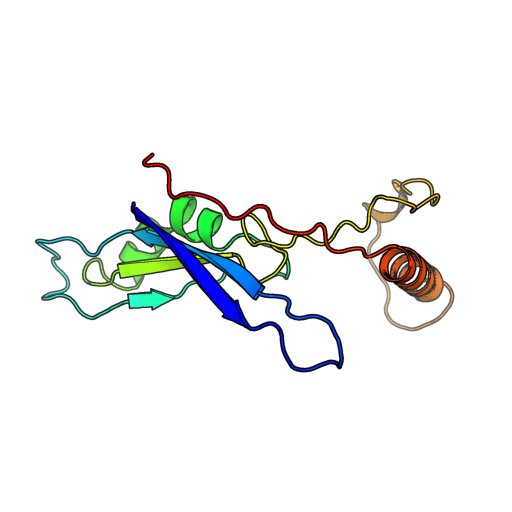 -16.138 1.00 50.19 98 PRO A CA 1
ATOM 684 C C . PRO A 1 98 ? 26.166 -4.499 -15.002 1.00 50.19 98 PRO A C 1
ATOM 686 O O . PRO A 1 98 ? 26.054 -3.276 -15.122 1.00 50.19 98 PRO A O 1
ATOM 689 N N . ARG A 1 99 ? 25.762 -5.148 -13.903 1.00 50.81 99 ARG A N 1
ATOM 690 C CA . ARG A 1 99 ? 25.347 -4.461 -12.676 1.00 50.81 99 ARG A CA 1
ATOM 691 C C . ARG A 1 99 ? 26.532 -3.617 -12.206 1.00 50.81 99 ARG A C 1
ATOM 693 O O . ARG A 1 99 ? 2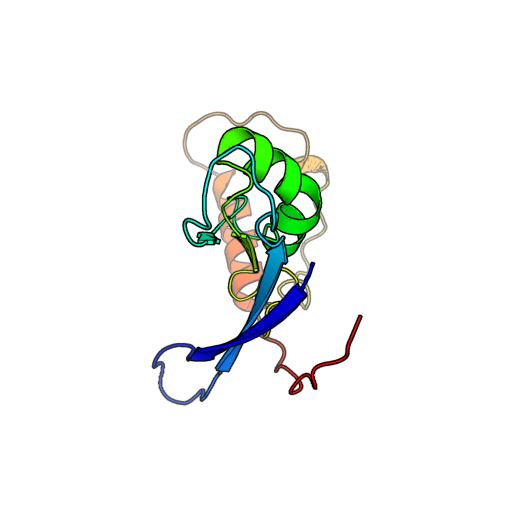7.480 -4.139 -11.632 1.00 50.81 99 ARG A O 1
ATOM 700 N N . ASN A 1 100 ? 26.491 -2.318 -12.474 1.00 48.91 100 ASN A N 1
ATOM 701 C CA . ASN A 1 100 ? 27.555 -1.410 -12.074 1.00 48.91 100 ASN A CA 1
ATOM 702 C C . ASN A 1 100 ? 27.398 -1.080 -10.582 1.00 48.91 100 ASN A C 1
ATOM 704 O O . ASN A 1 100 ? 26.683 -0.148 -10.216 1.00 48.91 100 ASN A O 1
ATOM 708 N N . GLU A 1 101 ? 28.094 -1.837 -9.731 1.00 52.84 101 GLU A N 1
ATOM 709 C CA . GLU A 1 101 ? 28.233 -1.628 -8.273 1.00 52.84 101 GLU A CA 1
ATOM 710 C C . GLU A 1 101 ? 28.634 -0.176 -7.911 1.00 52.84 101 GLU A C 1
ATOM 712 O O . GLU A 1 101 ? 28.302 0.334 -6.844 1.00 52.84 101 GLU A O 1
ATOM 717 N N . ALA A 1 102 ? 29.270 0.544 -8.844 1.00 47.78 102 ALA A N 1
ATOM 718 C CA . ALA A 1 102 ? 29.682 1.942 -8.704 1.00 47.78 102 ALA A CA 1
ATOM 719 C C . ALA A 1 102 ? 28.530 2.962 -8.553 1.00 47.78 102 ALA A C 1
ATOM 721 O O . ALA A 1 102 ? 28.793 4.121 -8.223 1.00 47.78 102 ALA A O 1
ATOM 722 N N . LEU A 1 103 ? 27.272 2.567 -8.798 1.00 48.94 103 LEU A N 1
ATOM 723 C CA . LEU A 1 103 ? 26.090 3.426 -8.625 1.00 48.94 103 LEU A CA 1
ATOM 724 C C . LEU A 1 103 ? 25.580 3.482 -7.174 1.00 48.94 103 LEU A C 1
ATOM 726 O O . LEU A 1 103 ? 24.760 4.338 -6.859 1.00 48.94 103 LEU A O 1
ATOM 730 N N . SER A 1 104 ? 26.068 2.611 -6.283 1.00 47.12 104 SER A N 1
ATOM 731 C CA . SER A 1 104 ? 25.625 2.553 -4.881 1.00 47.12 104 SER A CA 1
ATOM 732 C C . SER A 1 104 ? 26.308 3.576 -3.955 1.00 47.12 104 SER A C 1
ATOM 734 O O . SER A 1 104 ? 25.954 3.645 -2.781 1.00 47.12 104 SER A O 1
ATOM 736 N N . GLN A 1 105 ? 27.309 4.328 -4.430 1.00 50.62 105 GLN A N 1
ATOM 737 C CA . GLN A 1 105 ? 28.272 5.026 -3.556 1.00 50.62 105 GLN A CA 1
ATOM 738 C C . GLN A 1 105 ? 28.555 6.498 -3.910 1.00 50.62 105 GLN A C 1
ATOM 740 O O . GLN A 1 105 ? 29.581 7.022 -3.485 1.00 50.62 105 GLN A O 1
ATOM 745 N N . ARG A 1 106 ? 27.716 7.199 -4.689 1.00 48.88 106 ARG A N 1
ATOM 746 C CA . ARG A 1 106 ? 28.048 8.580 -5.107 1.00 48.88 106 ARG A CA 1
ATOM 747 C C . ARG A 1 106 ? 27.000 9.631 -4.748 1.00 48.88 106 ARG A C 1
ATOM 749 O O . ARG A 1 106 ? 25.852 9.534 -5.172 1.00 48.88 106 ARG A O 1
ATOM 756 N N . ASP A 1 107 ? 27.469 10.678 -4.069 1.00 50.44 107 ASP A N 1
ATOM 757 C CA . ASP A 1 107 ? 26.790 11.962 -3.893 1.00 50.44 107 ASP A CA 1
ATOM 758 C C . ASP A 1 107 ? 26.686 12.697 -5.240 1.00 50.44 107 ASP A C 1
ATOM 760 O O . ASP A 1 107 ? 27.668 12.821 -5.976 1.00 50.44 107 ASP A O 1
ATOM 764 N N . ALA A 1 108 ? 25.484 13.155 -5.597 1.00 48.81 108 ALA A N 1
ATOM 765 C CA . ALA A 1 108 ? 25.192 13.706 -6.922 1.00 48.81 108 ALA A CA 1
ATOM 766 C C . ALA A 1 108 ? 25.277 15.250 -6.955 1.00 48.81 108 ALA A C 1
ATOM 768 O O . ALA A 1 108 ? 24.501 15.910 -6.258 1.00 48.81 108 ALA A O 1
ATOM 769 N N . PRO A 1 109 ? 26.129 15.859 -7.809 1.00 48.78 109 PRO A N 1
ATOM 770 C CA . PRO A 1 109 ? 26.080 17.290 -8.108 1.00 48.78 109 PRO A CA 1
ATOM 771 C C . PRO A 1 109 ? 25.000 17.616 -9.156 1.00 48.78 109 PRO A C 1
ATOM 773 O O . PRO A 1 109 ? 24.667 16.798 -10.017 1.00 48.78 109 PRO A O 1
ATOM 776 N N . ARG A 1 110 ? 24.453 18.839 -9.104 1.00 49.50 110 ARG A N 1
ATOM 777 C CA . ARG A 1 110 ? 23.412 19.327 -10.025 1.00 49.50 110 ARG A CA 1
ATOM 778 C C . ARG A 1 110 ? 23.993 19.851 -11.354 1.00 49.50 110 ARG A C 1
ATOM 780 O O . ARG A 1 110 ? 24.864 20.707 -11.348 1.00 49.50 110 ARG A O 1
ATOM 787 N N . PHE A 1 111 ? 23.332 19.415 -12.433 1.00 52.81 111 PHE A N 1
ATOM 788 C CA . PHE A 1 111 ? 23.285 19.884 -13.833 1.00 52.81 111 PHE A CA 1
ATOM 789 C C . PHE A 1 111 ? 24.166 19.201 -14.913 1.00 52.81 111 PHE A C 1
ATOM 791 O O . PHE A 1 111 ? 25.383 19.127 -14.827 1.00 52.81 111 PHE A O 1
ATOM 798 N N . VAL A 1 112 ? 23.426 18.684 -15.912 1.00 66.50 112 VAL A N 1
ATOM 799 C CA . VAL A 1 112 ? 23.699 17.958 -17.176 1.00 66.50 112 VAL A CA 1
ATOM 800 C C . VAL A 1 112 ? 25.112 17.986 -17.781 1.00 66.50 112 VAL A C 1
ATOM 802 O O . VAL A 1 112 ? 25.535 19.006 -18.300 1.00 66.50 112 VAL A O 1
ATOM 805 N N . ASP A 1 113 ? 25.772 16.821 -17.846 1.00 62.94 113 ASP A N 1
ATOM 806 C CA . ASP A 1 113 ? 26.026 16.043 -19.080 1.00 62.94 113 ASP A CA 1
ATOM 807 C C . ASP A 1 113 ? 26.744 14.708 -18.753 1.00 62.94 113 ASP A C 1
ATOM 809 O O . ASP A 1 113 ? 27.345 14.568 -17.688 1.00 62.94 113 ASP A O 1
ATOM 813 N N . LYS A 1 114 ? 26.639 13.689 -19.624 1.00 59.31 114 LYS A N 1
ATOM 814 C CA . LYS A 1 114 ? 27.100 12.272 -19.472 1.00 59.31 114 LYS A CA 1
ATOM 815 C C . LYS A 1 114 ? 26.531 11.470 -18.284 1.00 59.31 114 LYS A C 1
ATOM 817 O O . LYS A 1 114 ? 26.185 10.305 -18.468 1.00 59.31 114 LYS A O 1
ATOM 822 N N . TYR A 1 115 ? 26.372 12.068 -17.103 1.00 60.75 115 TYR A N 1
ATOM 823 C CA . TYR A 1 115 ? 25.808 11.427 -15.906 1.00 60.75 115 TYR A CA 1
ATOM 824 C C . TYR A 1 115 ? 24.379 10.921 -16.148 1.00 60.75 115 TYR A C 1
ATOM 826 O O . TYR A 1 115 ? 24.091 9.746 -15.945 1.00 60.75 115 TYR A O 1
ATOM 834 N N . TYR A 1 116 ? 23.499 11.776 -16.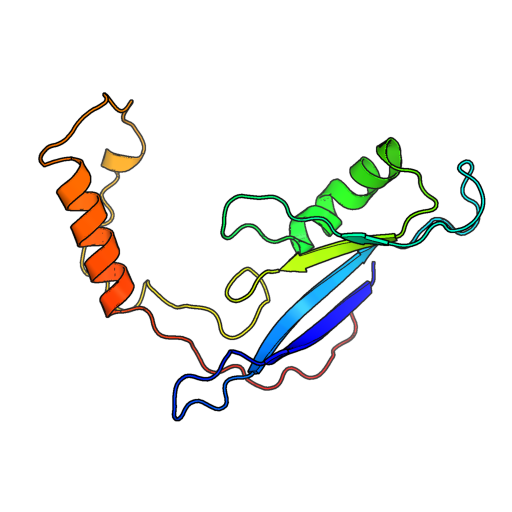680 1.00 63.25 116 TYR A N 1
ATOM 835 C CA . TYR A 1 116 ? 22.121 11.389 -16.996 1.00 63.25 116 TYR A CA 1
ATOM 836 C C . TYR A 1 116 ? 22.007 10.467 -18.211 1.00 63.25 116 TYR A C 1
ATOM 838 O O . TYR A 1 116 ? 21.045 9.713 -18.285 1.00 63.25 116 TYR A O 1
ATOM 846 N N . GLN A 1 117 ? 22.975 10.474 -19.135 1.00 67.00 117 GLN A N 1
ATOM 847 C CA . GLN A 1 117 ? 22.908 9.627 -20.331 1.00 67.00 117 GLN A CA 1
ATOM 848 C C . GLN A 1 117 ? 22.919 8.144 -19.968 1.00 67.00 117 GLN A C 1
ATOM 850 O O . GLN A 1 117 ? 22.151 7.376 -20.525 1.00 67.00 117 GLN A O 1
ATOM 855 N N . GLN A 1 118 ? 23.677 7.750 -18.942 1.00 67.19 118 GLN A N 1
ATOM 856 C CA . GLN A 1 118 ? 23.661 6.366 -18.467 1.00 67.19 118 GLN A CA 1
ATOM 857 C C . GLN A 1 118 ? 22.309 5.969 -17.865 1.00 67.19 118 GLN A C 1
ATOM 859 O O . GLN A 1 118 ? 21.833 4.863 -18.108 1.00 67.19 118 GLN A O 1
ATOM 864 N N . PHE A 1 119 ? 21.657 6.863 -17.115 1.00 66.75 119 PHE A N 1
ATOM 865 C CA . PHE A 1 119 ? 20.304 6.615 -16.608 1.00 66.75 119 PHE A CA 1
ATOM 866 C C . PHE A 1 119 ? 19.272 6.593 -17.735 1.00 66.75 119 PHE A C 1
ATOM 868 O O . PHE A 1 119 ? 18.364 5.772 -17.697 1.00 66.75 119 PHE A O 1
ATOM 875 N N . ILE A 1 120 ? 19.426 7.445 -18.751 1.00 67.69 120 ILE A N 1
ATOM 876 C CA . ILE A 1 120 ? 18.560 7.483 -19.934 1.00 67.69 120 ILE A CA 1
ATOM 877 C C . ILE A 1 120 ? 18.734 6.208 -20.769 1.00 67.69 120 ILE A C 1
ATOM 879 O O . ILE A 1 120 ? 17.736 5.608 -21.158 1.00 67.69 120 ILE A O 1
ATOM 883 N N . ASP A 1 121 ? 19.959 5.743 -21.000 1.00 74.31 121 ASP A N 1
ATOM 884 C CA . ASP A 1 121 ? 20.247 4.516 -21.751 1.00 74.31 121 ASP A CA 1
ATOM 885 C C . ASP A 1 121 ? 19.843 3.263 -20.967 1.00 74.31 121 ASP A C 1
ATOM 887 O O . ASP A 1 121 ? 19.278 2.320 -21.528 1.00 74.31 121 ASP A O 1
ATOM 891 N N . SER A 1 122 ? 20.042 3.267 -19.648 1.00 69.38 122 SER A N 1
ATOM 892 C CA . SER A 1 122 ? 19.526 2.229 -18.751 1.00 69.38 122 SER A CA 1
ATOM 893 C C . SER A 1 122 ? 17.993 2.212 -18.739 1.00 69.38 122 SER A C 1
ATOM 895 O O . SER A 1 122 ? 17.379 1.152 -18.851 1.00 69.38 122 SER A O 1
ATOM 897 N N . ALA A 1 123 ? 17.345 3.378 -18.706 1.00 70.38 123 ALA A N 1
ATOM 898 C CA . ALA A 1 123 ? 15.893 3.482 -18.802 1.00 70.38 123 ALA A CA 1
ATOM 899 C C . ALA A 1 123 ? 15.380 3.023 -20.175 1.00 70.38 123 ALA A C 1
ATOM 901 O O . ALA A 1 123 ? 14.387 2.303 -20.232 1.00 70.38 123 ALA A O 1
ATOM 902 N N . ARG A 1 124 ? 16.064 3.367 -21.274 1.00 70.62 124 ARG A N 1
ATOM 903 C CA . ARG A 1 124 ? 15.726 2.916 -22.636 1.00 70.62 124 ARG A CA 1
ATOM 904 C C . ARG A 1 124 ? 15.885 1.410 -22.797 1.00 70.62 124 ARG A C 1
ATOM 906 O O . ARG A 1 124 ? 14.984 0.774 -23.331 1.00 70.62 124 ARG A O 1
ATOM 913 N N . SER A 1 125 ? 16.992 0.843 -22.322 1.00 73.25 125 SER A N 1
ATOM 914 C CA . SER A 1 125 ? 17.235 -0.605 -22.356 1.00 73.25 125 SER A CA 1
ATOM 915 C C . SER A 1 125 ? 16.277 -1.375 -21.448 1.00 73.25 125 SER A C 1
ATOM 917 O O . SER A 1 125 ? 15.805 -2.439 -21.825 1.00 73.25 125 SER A O 1
ATOM 919 N N . SER A 1 126 ? 15.911 -0.816 -20.293 1.00 69.12 126 SER A N 1
ATOM 920 C CA . SER A 1 126 ? 14.885 -1.393 -19.416 1.00 69.12 126 SER A CA 1
ATOM 921 C C . SER A 1 126 ? 13.492 -1.310 -20.044 1.00 69.12 126 SER A C 1
ATOM 923 O O . SER A 1 126 ? 12.709 -2.253 -19.949 1.00 69.12 126 SER A O 1
ATOM 925 N N . ALA A 1 127 ? 13.176 -0.196 -20.710 1.00 69.56 127 ALA A N 1
ATOM 926 C CA . ALA A 1 127 ? 11.903 0.005 -21.392 1.00 69.56 127 ALA A CA 1
ATOM 927 C C . ALA A 1 127 ? 11.763 -0.891 -22.630 1.00 69.56 127 ALA A C 1
ATOM 929 O O . ALA A 1 127 ? 10.675 -1.405 -22.880 1.00 69.56 127 ALA A O 1
ATOM 930 N N . SER A 1 128 ? 12.846 -1.124 -23.379 1.00 70.44 128 SER A N 1
ATOM 931 C CA . SER A 1 128 ? 12.821 -1.967 -24.581 1.00 70.44 128 SER A CA 1
ATOM 932 C C . SER A 1 128 ? 12.585 -3.449 -24.277 1.00 70.44 128 SER A C 1
ATOM 934 O O . SER A 1 128 ? 12.118 -4.185 -25.147 1.00 70.44 128 SER A O 1
ATOM 936 N N . VAL A 1 129 ? 12.855 -3.888 -23.044 1.00 69.06 129 VAL A N 1
ATOM 937 C CA . VAL A 1 129 ? 12.654 -5.277 -22.604 1.00 69.06 129 VAL A CA 1
ATOM 938 C C . VAL A 1 129 ? 11.458 -5.464 -21.674 1.00 69.06 129 VAL A C 1
ATOM 940 O O . VAL A 1 129 ? 11.133 -6.602 -21.333 1.00 69.06 129 VAL A O 1
ATOM 943 N N . ALA A 1 130 ? 10.788 -4.378 -21.275 1.00 66.00 130 ALA A N 1
ATOM 944 C CA . ALA A 1 130 ? 9.649 -4.422 -20.370 1.00 66.00 130 ALA A CA 1
ATOM 945 C C . ALA A 1 130 ? 8.503 -5.239 -20.985 1.00 66.00 130 ALA A C 1
ATOM 947 O O . ALA A 1 130 ? 7.761 -4.778 -21.854 1.00 66.00 130 ALA A O 1
ATOM 948 N N . LYS A 1 131 ? 8.346 -6.475 -20.505 1.00 70.50 131 LYS A N 1
ATOM 949 C CA . LYS A 1 131 ? 7.246 -7.367 -20.881 1.00 70.50 131 LYS A CA 1
ATOM 950 C C . LYS A 1 131 ? 6.392 -7.660 -19.658 1.00 70.50 131 LYS A C 1
ATOM 952 O O . LYS A 1 131 ? 6.906 -8.016 -18.597 1.00 70.50 131 LYS A O 1
ATOM 957 N N . PHE A 1 132 ? 5.077 -7.546 -19.811 1.00 61.59 132 PHE A N 1
ATOM 958 C CA . PHE A 1 132 ? 4.131 -8.016 -18.806 1.00 61.59 132 PHE A CA 1
ATOM 959 C C . PHE A 1 132 ? 3.961 -9.523 -18.954 1.00 61.59 132 PHE A C 1
ATOM 961 O O . PHE A 1 132 ? 3.646 -10.015 -20.039 1.00 61.59 132 PHE A O 1
ATOM 968 N N . ARG A 1 133 ? 4.171 -10.270 -17.869 1.00 55.91 133 ARG A N 1
ATOM 969 C CA . ARG A 1 133 ? 3.807 -11.690 -17.857 1.00 55.91 133 ARG A CA 1
ATOM 970 C C . ARG A 1 133 ? 2.288 -11.811 -17.721 1.00 55.91 133 ARG A C 1
ATOM 972 O O . ARG A 1 133 ? 1.759 -11.217 -16.786 1.00 55.91 133 ARG A O 1
ATOM 979 N N . PRO A 1 134 ? 1.587 -12.545 -18.605 1.00 50.81 134 PRO A N 1
ATOM 980 C CA . PRO A 1 134 ? 0.156 -12.764 -18.445 1.00 50.81 134 PRO A CA 1
ATOM 981 C C . PRO A 1 134 ? -0.117 -13.459 -17.107 1.00 50.81 134 PRO A C 1
ATOM 983 O O . PRO A 1 134 ? 0.569 -14.408 -16.730 1.00 50.81 134 PRO A O 1
ATOM 986 N N . ALA A 1 135 ? -1.105 -12.933 -16.396 1.00 45.84 135 ALA A N 1
ATOM 987 C CA . ALA A 1 135 ? -1.572 -13.416 -15.108 1.00 45.84 135 ALA A CA 1
ATOM 988 C C . ALA A 1 135 ? -2.347 -14.736 -15.280 1.00 45.84 135 ALA A C 1
ATOM 990 O O . ALA A 1 135 ? -3.329 -14.743 -16.033 1.00 45.84 135 ALA A O 1
ATOM 991 N N . PRO A 1 136 ? -1.979 -15.852 -14.625 1.00 46.59 136 PRO A N 1
ATOM 992 C CA . PRO A 1 136 ? -2.931 -16.937 -14.423 1.00 46.59 136 PRO A CA 1
ATOM 993 C C . PRO A 1 136 ? -4.060 -16.439 -13.508 1.00 46.59 136 PRO A C 1
ATOM 995 O O . PRO A 1 136 ? -3.817 -15.734 -12.537 1.00 46.59 136 PRO A O 1
ATOM 998 N N . ILE A 1 137 ? -5.315 -16.791 -13.804 1.00 47.50 137 ILE A N 1
ATOM 999 C CA . ILE A 1 137 ? -6.459 -16.418 -12.957 1.00 47.50 137 ILE A CA 1
ATOM 1000 C C . ILE A 1 137 ? -6.276 -17.084 -11.583 1.00 47.50 137 ILE A C 1
ATOM 1002 O O . ILE A 1 137 ? -6.517 -18.283 -11.431 1.00 47.50 137 ILE A O 1
ATOM 1006 N N . LEU A 1 138 ? -5.824 -16.319 -10.586 1.00 44.34 138 LEU A N 1
ATOM 1007 C CA . LEU A 1 138 ? -5.640 -16.800 -9.219 1.00 44.34 138 LEU A CA 1
ATOM 1008 C C . LEU A 1 138 ? -7.002 -17.168 -8.606 1.00 44.34 138 LEU A C 1
ATOM 1010 O O . LEU A 1 138 ? -7.891 -16.325 -8.477 1.00 44.34 138 LEU A O 1
ATOM 1014 N N . LYS A 1 139 ? -7.165 -18.437 -8.209 1.00 39.72 139 LYS A N 1
ATOM 1015 C CA . LYS A 1 139 ? -8.254 -18.867 -7.320 1.00 39.72 139 LYS A CA 1
ATOM 1016 C C . LYS A 1 139 ? -7.926 -18.405 -5.898 1.00 39.72 139 LYS A C 1
ATOM 1018 O O . LYS A 1 139 ? -6.827 -18.665 -5.418 1.00 39.72 139 LYS A O 1
ATOM 1023 N N . LEU A 1 140 ? -8.880 -17.738 -5.241 1.00 38.34 140 LEU A N 1
ATOM 1024 C CA . LEU A 1 140 ? -8.799 -17.372 -3.824 1.00 38.34 140 LEU A CA 1
ATOM 1025 C C . LEU A 1 140 ? -8.462 -18.617 -2.987 1.00 38.34 140 LEU A C 1
ATOM 1027 O O . LEU A 1 140 ? -9.248 -19.561 -2.938 1.00 38.34 140 LEU A O 1
ATOM 1031 N N . GLY A 1 141 ? -7.302 -18.606 -2.334 1.00 34.16 141 GLY A N 1
ATOM 1032 C CA . GLY A 1 141 ? -6.932 -19.556 -1.291 1.00 34.16 141 GLY A CA 1
ATOM 1033 C C . GLY A 1 141 ? -6.938 -18.850 0.060 1.00 34.16 141 GLY A C 1
ATOM 1034 O O . GLY A 1 141 ? -6.429 -17.736 0.173 1.00 34.16 141 GLY A O 1
ATOM 1035 N N . HIS A 1 142 ? -7.545 -19.486 1.059 1.00 30.03 142 HIS A N 1
ATOM 1036 C CA . HIS A 1 142 ? -7.522 -19.034 2.447 1.00 30.03 142 HIS A CA 1
ATOM 1037 C C . HIS A 1 142 ? -6.097 -19.180 3.005 1.00 30.03 142 HIS A C 1
ATOM 1039 O O . HIS A 1 142 ? -5.474 -20.226 2.818 1.00 30.03 142 HIS A O 1
ATOM 1045 N N . ILE A 1 143 ? -5.613 -18.140 3.686 1.00 36.62 143 ILE A N 1
ATOM 1046 C CA . ILE A 1 143 ? -4.442 -18.168 4.574 1.00 36.62 143 ILE A CA 1
ATOM 1047 C C . ILE A 1 143 ? -4.936 -17.785 5.964 1.00 36.62 143 ILE A C 1
ATOM 1049 O O . ILE A 1 143 ? -5.738 -16.820 6.026 1.00 36.62 143 ILE A O 1
#